Protein AF-A0AAJ2NU91-F1 (afdb_monomer_lite)

Radius of gyration: 12.58 Å; chains: 1; bounding box: 31×22×30 Å

Secondary structure (DSSP, 8-state):
-HHHHHHHHHHHHHHHTT---EE-HHHHHHHHHHSSS-TT-----EE--HHHHHHHHHHHHHHS-TTT--

pLDDT: mean 96.55, std 3.95, range [75.5, 98.75]

Foldseek 3Di:
DVQVVVVVLLVVLCVVQVADKAFDDQQNVCCVPVVGGDPPDPHGDMDGDPVSVVSSVVSCVPPGPPVVPD

Structure (mmCIF, N/CA/C/O backbone):
data_AF-A0AAJ2NU91-F1
#
_entry.id   AF-A0AAJ2NU91-F1
#
loop_
_atom_site.group_PDB
_atom_site.id
_atom_site.type_symbol
_atom_site.label_atom_id
_atom_site.label_alt_id
_atom_site.label_comp_id
_atom_site.label_asym_id
_atom_site.label_entity_id
_atom_site.label_seq_id
_atom_site.pdbx_PDB_ins_code
_atom_site.Cartn_x
_atom_site.Cartn_y
_atom_site.Cartn_z
_atom_site.occupancy
_atom_site.B_iso_or_equiv
_atom_site.auth_seq_id
_atom_site.auth_comp_id
_atom_site.auth_asym_id
_atom_site.auth_atom_id
_atom_site.pdbx_PDB_model_num
ATOM 1 N N . MET A 1 1 ? -3.783 -7.810 -14.639 1.00 75.50 1 MET A N 1
ATOM 2 C CA . MET A 1 1 ? -4.642 -6.665 -14.251 1.00 75.50 1 MET A CA 1
ATOM 3 C C . MET A 1 1 ? -5.059 -6.729 -12.788 1.00 75.50 1 MET A C 1
ATOM 5 O O . MET A 1 1 ? -4.928 -5.712 -12.131 1.00 75.50 1 MET A O 1
ATOM 9 N N . VAL A 1 2 ? -5.452 -7.894 -12.260 1.00 92.94 2 VAL A N 1
ATOM 10 C CA . VAL A 1 2 ? -5.867 -8.085 -10.852 1.00 92.94 2 VAL A CA 1
ATOM 11 C C . VAL A 1 2 ? -4.916 -7.461 -9.812 1.00 92.94 2 VAL A C 1
ATOM 13 O O . VAL A 1 2 ? -5.384 -6.749 -8.934 1.00 92.94 2 VAL A O 1
ATOM 16 N N . LEU A 1 3 ? -3.592 -7.638 -9.935 1.00 95.00 3 LEU A N 1
ATOM 17 C CA . LEU A 1 3 ? -2.617 -7.044 -8.997 1.00 95.00 3 LEU A CA 1
ATOM 18 C C . LEU A 1 3 ? -2.679 -5.508 -8.944 1.00 95.00 3 LEU A C 1
ATOM 20 O O . LEU A 1 3 ? -2.581 -4.916 -7.874 1.00 95.00 3 LEU A O 1
ATOM 24 N N . LEU A 1 4 ? -2.887 -4.855 -10.093 1.00 95.56 4 LEU A N 1
ATOM 25 C CA . LEU A 1 4 ? -3.043 -3.401 -10.145 1.00 95.56 4 LEU A CA 1
ATOM 26 C C . LEU A 1 4 ? -4.343 -2.966 -9.463 1.00 95.56 4 LEU A C 1
ATOM 28 O O . LEU A 1 4 ? -4.359 -1.963 -8.765 1.00 95.56 4 LEU A O 1
ATOM 32 N N . GLU A 1 5 ? -5.424 -3.720 -9.649 1.00 96.06 5 GLU A N 1
ATOM 33 C CA . GLU A 1 5 ? -6.714 -3.435 -9.014 1.00 96.06 5 GLU A CA 1
ATOM 34 C C . GLU A 1 5 ? -6.637 -3.584 -7.491 1.00 96.06 5 GLU A C 1
ATOM 36 O O . GLU A 1 5 ? -7.159 -2.734 -6.777 1.00 96.06 5 GLU A O 1
ATOM 41 N N . MET A 1 6 ? -5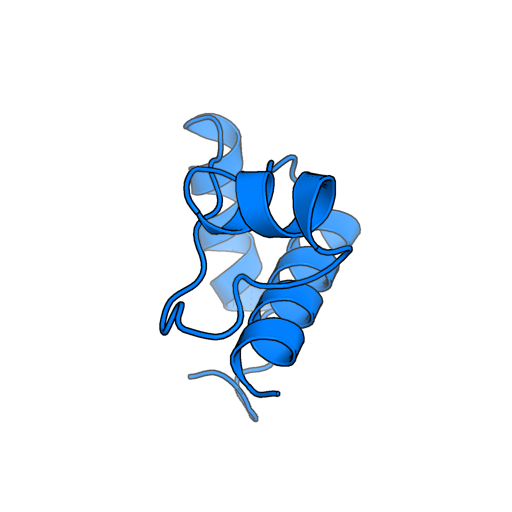.932 -4.608 -6.997 1.00 96.38 6 MET A N 1
ATOM 42 C CA . MET A 1 6 ? -5.644 -4.770 -5.568 1.00 96.38 6 MET A CA 1
ATOM 43 C C . MET A 1 6 ? -4.821 -3.597 -5.027 1.00 96.38 6 MET A C 1
ATOM 45 O O . MET A 1 6 ? -5.169 -3.041 -3.990 1.00 96.38 6 MET A O 1
ATOM 49 N N . LEU A 1 7 ? -3.765 -3.178 -5.737 1.00 97.31 7 LEU A N 1
ATOM 50 C CA . LEU A 1 7 ? -2.954 -2.029 -5.327 1.00 97.31 7 LEU A CA 1
ATOM 51 C C . LEU A 1 7 ? -3.771 -0.730 -5.294 1.00 97.31 7 LEU A C 1
ATOM 53 O O . LEU A 1 7 ? -3.613 0.056 -4.368 1.00 97.31 7 LEU A O 1
ATOM 57 N N . LEU A 1 8 ? -4.655 -0.510 -6.272 1.00 97.44 8 LEU A N 1
ATOM 58 C CA . LEU A 1 8 ? -5.533 0.663 -6.307 1.00 97.44 8 LEU A CA 1
ATOM 59 C C . LEU A 1 8 ? -6.539 0.668 -5.151 1.00 97.44 8 LEU A C 1
ATOM 61 O O . LEU A 1 8 ? -6.817 1.732 -4.604 1.00 97.44 8 LEU A O 1
ATOM 65 N N . GLU A 1 9 ? -7.062 -0.494 -4.761 1.00 97.88 9 GLU A N 1
ATOM 66 C CA . GLU A 1 9 ? -7.964 -0.586 -3.613 1.00 97.88 9 GLU A CA 1
ATOM 67 C C . GLU A 1 9 ? -7.230 -0.342 -2.289 1.00 97.88 9 GLU A C 1
ATOM 69 O O . GLU A 1 9 ? -7.700 0.431 -1.455 1.00 97.88 9 GLU A O 1
ATOM 74 N N . ILE A 1 10 ? -6.036 -0.921 -2.120 1.00 97.88 10 ILE A N 1
ATOM 75 C CA . ILE A 1 10 ? -5.169 -0.631 -0.969 1.00 97.88 10 ILE A CA 1
ATOM 76 C C . ILE A 1 10 ? -4.865 0.870 -0.907 1.00 97.88 10 ILE A C 1
ATOM 78 O O . ILE A 1 10 ? -5.006 1.484 0.149 1.00 97.88 10 ILE A O 1
ATOM 82 N N . ASP A 1 11 ? -4.489 1.472 -2.038 1.00 98.38 11 ASP A N 1
ATOM 83 C CA . ASP A 1 11 ? -4.179 2.897 -2.136 1.00 98.38 11 ASP A CA 1
ATOM 84 C C . ASP A 1 11 ? -5.375 3.775 -1.754 1.00 98.38 11 ASP A C 1
ATOM 86 O O . ASP A 1 11 ? -5.214 4.741 -1.007 1.00 98.38 11 ASP A O 1
ATOM 90 N N . ARG A 1 12 ? -6.582 3.419 -2.210 1.00 98.44 12 ARG A N 1
ATOM 91 C CA . ARG A 1 12 ? -7.823 4.117 -1.862 1.00 98.44 12 ARG A CA 1
ATOM 92 C C . ARG A 1 12 ? -8.088 4.062 -0.357 1.00 98.44 12 ARG A C 1
ATOM 94 O O . ARG A 1 12 ? -8.230 5.115 0.264 1.00 98.44 12 ARG A O 1
ATOM 101 N N . VAL A 1 13 ? -8.087 2.862 0.233 1.00 98.50 13 VAL A N 1
ATOM 102 C CA . VAL A 1 13 ? -8.308 2.663 1.678 1.00 98.50 13 VAL A CA 1
ATOM 103 C C . VAL A 1 13 ? -7.271 3.433 2.496 1.00 98.50 13 VAL A C 1
ATOM 105 O O . VAL A 1 13 ? -7.623 4.106 3.468 1.00 98.50 13 VAL A O 1
ATOM 108 N N . CYS A 1 14 ? -5.999 3.380 2.093 1.00 98.62 14 CYS A N 1
ATOM 109 C CA . CYS A 1 14 ? -4.923 4.094 2.768 1.00 98.62 14 CYS A CA 1
ATOM 110 C C . CYS A 1 14 ? -5.086 5.618 2.683 1.00 98.62 14 CYS A C 1
ATOM 112 O O . CYS A 1 14 ? -4.956 6.294 3.702 1.00 98.62 14 CYS A O 1
ATOM 114 N N . LYS A 1 15 ? -5.412 6.167 1.506 1.00 98.50 15 LYS A N 1
ATOM 115 C CA . LYS A 1 15 ? -5.602 7.614 1.311 1.00 98.50 15 LYS A CA 1
ATOM 116 C C . LYS A 1 15 ? -6.777 8.170 2.105 1.00 98.50 15 LYS A C 1
ATOM 118 O O . LYS A 1 15 ? -6.646 9.232 2.704 1.00 98.50 15 LYS A O 1
ATOM 123 N N . GLU A 1 16 ? -7.905 7.466 2.130 1.00 98.50 16 GLU A N 1
ATOM 124 C CA . GLU A 1 16 ? -9.100 7.899 2.869 1.00 98.50 16 GLU A CA 1
ATOM 125 C C . GLU A 1 16 ? -8.887 7.902 4.393 1.00 98.50 16 GLU A C 1
ATOM 127 O O . GLU A 1 16 ? -9.536 8.667 5.105 1.00 98.50 16 GLU A O 1
ATOM 132 N N . ASN A 1 17 ? -7.950 7.089 4.891 1.00 98.38 17 ASN A N 1
ATOM 133 C CA . ASN A 1 17 ? -7.666 6.927 6.318 1.00 98.38 17 ASN A CA 1
ATOM 134 C C . ASN A 1 17 ? -6.350 7.587 6.782 1.00 98.38 17 ASN A C 1
ATOM 136 O O . ASN A 1 17 ? -5.946 7.369 7.926 1.00 98.38 17 ASN A O 1
ATOM 140 N N . ASP A 1 18 ? -5.686 8.375 5.927 1.00 98.38 18 ASP A N 1
ATOM 141 C CA . ASP A 1 18 ? -4.375 8.996 6.202 1.00 98.38 18 ASP A CA 1
ATOM 142 C C . ASP A 1 18 ? -3.319 7.970 6.666 1.00 98.38 18 ASP A C 1
ATOM 144 O O . ASP A 1 18 ? -2.631 8.129 7.680 1.00 98.38 18 ASP A O 1
ATOM 148 N N . ILE A 1 19 ? -3.244 6.853 5.934 1.00 98.75 19 ILE A N 1
ATOM 149 C CA . ILE A 1 19 ? -2.324 5.747 6.202 1.00 98.75 19 ILE A CA 1
ATOM 150 C C . ILE A 1 19 ? -1.189 5.770 5.190 1.00 98.75 19 ILE A C 1
ATOM 152 O O . ILE A 1 19 ? -1.400 5.685 3.980 1.00 98.75 19 ILE A O 1
ATOM 156 N N . SER A 1 20 ? 0.038 5.817 5.695 1.00 98.56 20 SER A N 1
ATOM 157 C CA . SER A 1 20 ? 1.235 5.769 4.859 1.00 98.56 20 SER A CA 1
ATOM 158 C C . SER A 1 20 ? 1.696 4.333 4.613 1.00 98.56 20 SER A C 1
ATOM 160 O O . SER A 1 20 ? 1.903 3.556 5.546 1.00 98.56 20 SER A O 1
ATOM 162 N N . TYR A 1 21 ? 1.950 4.007 3.348 1.00 98.69 21 TYR A N 1
ATOM 163 C CA . TYR A 1 21 ? 2.622 2.781 2.919 1.00 98.69 21 TYR A CA 1
ATOM 164 C C . TYR A 1 21 ? 3.636 3.102 1.815 1.00 98.69 21 TYR A C 1
ATOM 166 O O . TYR A 1 21 ? 3.612 4.184 1.225 1.00 98.69 21 TYR A O 1
ATOM 174 N N . CYS A 1 22 ? 4.536 2.169 1.526 1.00 98.25 22 CYS A N 1
ATOM 175 C CA . CYS A 1 22 ? 5.412 2.247 0.364 1.00 98.25 22 CYS A CA 1
ATOM 176 C C . CYS A 1 22 ? 5.374 0.950 -0.441 1.00 98.25 22 CYS A C 1
ATOM 178 O O . CYS A 1 22 ? 5.118 -0.123 0.104 1.00 98.25 22 CYS A O 1
ATOM 180 N N . LEU A 1 23 ? 5.657 1.048 -1.741 1.00 98.31 23 LEU A N 1
ATOM 181 C CA . LEU A 1 23 ? 5.978 -0.131 -2.540 1.00 98.31 23 LEU A CA 1
ATOM 182 C C . LEU A 1 23 ? 7.293 -0.722 -2.031 1.00 98.31 23 LEU A C 1
ATOM 184 O O . LEU A 1 23 ? 8.218 0.022 -1.696 1.00 98.31 23 LEU A O 1
ATOM 188 N N . SER A 1 24 ? 7.396 -2.045 -2.009 1.00 98.38 24 SER A N 1
ATOM 189 C CA . SER A 1 24 ? 8.610 -2.738 -1.580 1.00 98.38 24 SER A CA 1
ATOM 190 C C . SER A 1 24 ? 9.032 -3.806 -2.595 1.00 98.38 24 SER A C 1
ATOM 192 O O . SER A 1 24 ? 8.341 -4.059 -3.581 1.00 98.38 24 SER A O 1
ATOM 194 N N . MET A 1 25 ? 10.238 -4.353 -2.406 1.00 97.31 25 MET A N 1
ATOM 195 C CA . MET A 1 25 ? 10.773 -5.504 -3.150 1.00 97.31 25 MET A CA 1
ATOM 196 C C . MET A 1 25 ? 10.594 -5.422 -4.684 1.00 97.31 25 MET A C 1
ATOM 198 O O . MET A 1 25 ? 10.978 -4.416 -5.297 1.00 97.31 25 MET A O 1
ATOM 202 N N . GLY A 1 26 ? 10.076 -6.485 -5.315 1.00 97.62 26 GLY A N 1
ATOM 203 C CA . GLY A 1 26 ? 9.909 -6.600 -6.767 1.00 97.62 26 GLY A CA 1
ATOM 204 C C . GLY A 1 26 ? 8.959 -5.549 -7.331 1.00 97.62 26 GLY A C 1
ATOM 205 O O . GLY A 1 26 ? 9.255 -4.932 -8.357 1.00 97.62 26 GLY A O 1
ATOM 206 N N . THR A 1 27 ? 7.904 -5.224 -6.581 1.00 98.06 27 THR A N 1
ATOM 207 C CA . THR A 1 27 ? 6.927 -4.191 -6.945 1.00 98.06 27 THR A CA 1
ATOM 208 C C . THR A 1 27 ? 7.571 -2.804 -7.049 1.00 98.06 27 THR A C 1
ATOM 210 O O . THR A 1 27 ? 7.390 -2.108 -8.052 1.00 98.06 27 THR A O 1
ATOM 213 N N . MET A 1 28 ? 8.378 -2.403 -6.059 1.00 98.12 28 MET A N 1
ATOM 214 C CA . MET A 1 28 ? 9.104 -1.124 -6.097 1.00 98.12 28 MET A CA 1
ATOM 215 C C . MET A 1 28 ? 10.095 -1.075 -7.265 1.00 98.12 28 MET A C 1
ATOM 217 O O . MET A 1 28 ? 10.167 -0.078 -7.988 1.00 98.12 28 MET A O 1
ATOM 221 N N . LEU A 1 29 ? 10.861 -2.153 -7.466 1.00 98.44 29 LEU A N 1
ATOM 222 C CA . LEU A 1 29 ? 11.828 -2.229 -8.558 1.00 98.44 29 LEU A CA 1
ATOM 223 C C . LEU A 1 29 ? 11.137 -2.165 -9.924 1.00 98.44 29 LEU A C 1
ATOM 225 O O . LEU A 1 29 ? 11.630 -1.483 -10.822 1.00 98.44 29 LEU A O 1
ATOM 229 N N . GLY A 1 30 ? 10.012 -2.860 -10.085 1.00 98.00 30 GLY A N 1
ATOM 230 C CA . GLY A 1 30 ? 9.184 -2.805 -11.281 1.00 98.00 30 GLY A CA 1
ATOM 231 C C . GLY A 1 30 ? 8.774 -1.373 -11.598 1.00 98.00 30 GLY A C 1
ATOM 232 O O . GLY A 1 30 ? 9.042 -0.896 -12.704 1.00 98.00 30 GLY A O 1
ATOM 233 N N . ALA A 1 31 ? 8.201 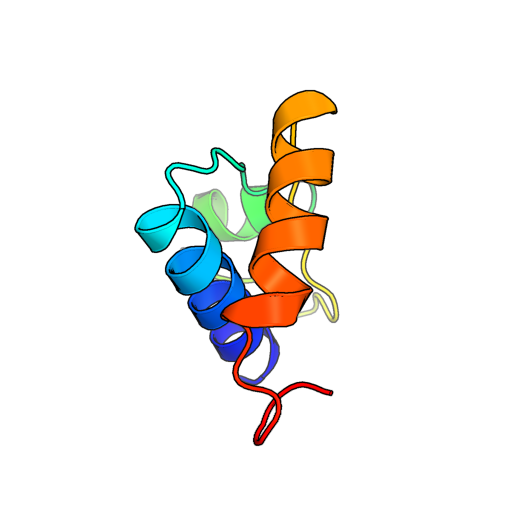-0.668 -10.618 1.00 97.31 31 ALA A N 1
ATOM 234 C CA . ALA A 1 31 ? 7.719 0.698 -10.804 1.00 97.31 31 ALA A CA 1
ATOM 235 C C . ALA A 1 31 ? 8.814 1.628 -11.356 1.00 97.31 31 ALA A C 1
ATOM 237 O O . ALA A 1 31 ? 8.567 2.382 -12.295 1.00 97.31 31 ALA A O 1
ATOM 238 N N . VAL A 1 32 ? 10.040 1.526 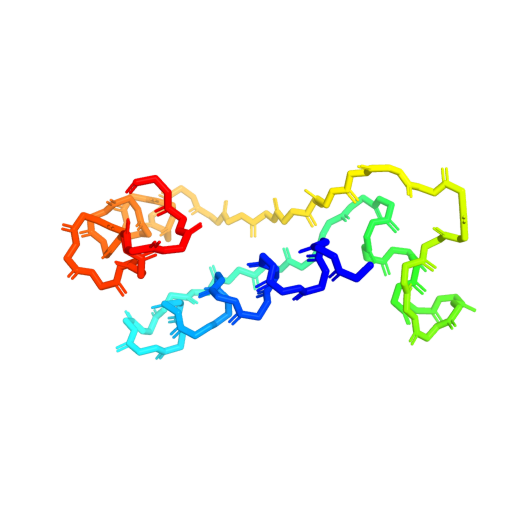-10.830 1.00 97.94 32 VAL A N 1
ATOM 239 C CA . VAL A 1 32 ? 11.177 2.351 -11.272 1.00 97.94 32 VAL A CA 1
ATOM 240 C C . VAL A 1 32 ? 11.762 1.879 -12.608 1.00 97.94 32 VAL A C 1
ATOM 242 O O . VAL A 1 32 ? 12.085 2.701 -13.461 1.00 97.94 32 VAL A O 1
ATOM 245 N N . ARG A 1 33 ? 11.939 0.566 -12.803 1.00 98.25 33 ARG A N 1
ATOM 246 C CA . ARG A 1 33 ? 12.666 0.008 -13.958 1.00 98.25 33 ARG A CA 1
ATOM 247 C C . ARG A 1 33 ? 11.804 -0.133 -15.212 1.00 98.25 33 ARG A C 1
ATOM 249 O O . ARG A 1 33 ? 12.307 0.069 -16.311 1.00 98.25 33 ARG A O 1
ATOM 256 N N . HIS A 1 34 ? 10.545 -0.526 -15.046 1.00 96.88 34 HIS A N 1
ATOM 257 C CA . HIS A 1 34 ? 9.628 -0.885 -16.134 1.00 96.88 34 HIS A CA 1
ATOM 258 C C . HIS A 1 34 ? 8.433 0.067 -16.253 1.00 96.88 34 HIS A C 1
ATOM 260 O O . HIS A 1 34 ? 7.646 -0.070 -17.185 1.00 96.88 34 HIS A O 1
ATOM 266 N N . GLY A 1 35 ? 8.271 1.019 -15.325 1.00 96.50 35 GLY A N 1
ATOM 267 C CA . GLY A 1 35 ? 7.094 1.896 -15.280 1.00 96.50 35 GLY A CA 1
ATOM 268 C C . GLY A 1 35 ? 5.802 1.161 -14.899 1.00 96.50 35 GLY A C 1
ATOM 269 O O . GLY A 1 35 ? 4.711 1.622 -15.223 1.00 96.50 35 GLY A O 1
ATOM 270 N N . GLY A 1 36 ? 5.919 0.001 -14.249 1.00 94.88 36 GLY A N 1
ATOM 271 C CA . GLY A 1 36 ? 4.817 -0.896 -13.904 1.00 94.88 36 GLY A CA 1
ATOM 272 C C . GLY A 1 36 ? 5.341 -2.164 -13.231 1.00 94.88 36 GLY A C 1
ATOM 273 O O . GLY A 1 36 ? 6.477 -2.195 -12.780 1.00 94.88 36 GLY A O 1
ATOM 274 N N . PHE A 1 37 ? 4.552 -3.230 -13.160 1.00 96.62 37 PHE A N 1
ATOM 275 C CA . PHE A 1 37 ? 5.030 -4.498 -12.591 1.00 96.62 37 PHE A CA 1
ATOM 276 C C . PHE A 1 37 ? 6.155 -5.122 -13.427 1.00 96.62 37 PHE A C 1
ATOM 278 O O . PHE A 1 37 ? 6.264 -4.884 -14.634 1.00 96.62 37 PHE A O 1
ATOM 285 N N . ILE A 1 38 ? 6.990 -5.950 -12.793 1.00 97.38 38 ILE A N 1
ATOM 286 C CA . ILE A 1 38 ? 7.923 -6.799 -13.535 1.00 97.38 38 ILE A CA 1
ATOM 287 C C . ILE A 1 38 ? 7.081 -7.776 -14.378 1.00 97.38 38 ILE A C 1
ATOM 289 O O . ILE A 1 38 ? 6.167 -8.386 -13.836 1.00 97.38 38 ILE A O 1
ATOM 293 N N . PRO A 1 39 ? 7.350 -7.957 -15.689 1.00 96.00 39 PRO A N 1
ATOM 294 C CA . PRO A 1 39 ? 6.443 -8.712 -16.565 1.00 96.00 39 PRO A CA 1
ATOM 295 C C . PRO A 1 39 ? 6.210 -10.183 -16.189 1.00 96.00 39 PRO A C 1
ATOM 297 O O . PRO A 1 39 ? 5.283 -10.798 -16.708 1.00 96.00 39 PRO A O 1
ATOM 300 N N . TRP A 1 40 ? 7.070 -10.747 -15.342 1.00 95.62 40 TRP A N 1
ATOM 301 C CA . TRP A 1 40 ? 6.996 -12.120 -14.847 1.00 95.62 40 TRP A CA 1
ATOM 302 C C . TRP A 1 40 ? 6.792 -12.212 -13.325 1.00 95.62 40 TRP A C 1
ATOM 304 O O . TRP A 1 40 ? 6.847 -13.324 -12.810 1.00 95.62 40 TRP A O 1
ATOM 314 N N . ASP A 1 41 ? 6.589 -11.088 -12.623 1.00 96.19 41 ASP A N 1
ATOM 315 C CA . ASP A 1 41 ? 6.137 -11.115 -11.221 1.00 96.19 41 ASP A CA 1
ATOM 316 C C . ASP A 1 41 ? 4.681 -11.570 -11.167 1.00 96.19 41 ASP A C 1
ATOM 318 O O . ASP A 1 41 ? 3.854 -11.158 -11.990 1.00 96.19 41 ASP A O 1
ATOM 322 N N . ASP A 1 42 ? 4.369 -12.390 -10.173 1.00 96.44 42 ASP A N 1
ATOM 323 C CA . ASP A 1 42 ? 3.032 -12.907 -9.909 1.00 96.44 42 ASP A CA 1
ATOM 324 C C . ASP A 1 42 ? 2.437 -12.414 -8.579 1.00 96.44 42 ASP A C 1
ATOM 326 O O . ASP A 1 42 ? 1.279 -12.724 -8.286 1.00 96.44 42 ASP A O 1
ATOM 330 N N . ASP A 1 43 ? 3.163 -11.583 -7.827 1.00 96.75 43 ASP A N 1
ATOM 331 C CA . ASP A 1 43 ? 2.736 -11.000 -6.557 1.00 96.75 43 ASP A CA 1
ATOM 332 C C . ASP A 1 43 ? 2.850 -9.458 -6.502 1.00 96.75 43 ASP A C 1
ATOM 334 O O . ASP A 1 43 ? 3.156 -8.767 -7.479 1.00 96.75 43 ASP A O 1
ATOM 338 N N . LEU A 1 44 ? 2.454 -8.904 -5.352 1.00 96.44 44 LEU A N 1
ATOM 339 C CA . LEU A 1 44 ? 2.460 -7.479 -5.036 1.00 96.44 44 LEU A CA 1
ATOM 340 C C . LEU A 1 44 ? 2.995 -7.297 -3.615 1.00 96.44 44 LEU A C 1
ATOM 342 O O . LEU A 1 44 ? 2.404 -7.797 -2.658 1.00 96.44 44 LEU A O 1
ATOM 346 N N . ASP A 1 45 ? 4.040 -6.488 -3.485 1.00 97.88 45 ASP A N 1
ATOM 347 C CA . ASP A 1 45 ? 4.698 -6.192 -2.221 1.00 97.88 45 ASP A CA 1
ATOM 348 C C . ASP A 1 45 ? 4.525 -4.717 -1.833 1.00 97.88 45 ASP A C 1
ATOM 350 O O . ASP A 1 45 ? 4.895 -3.792 -2.570 1.00 97.88 45 ASP A O 1
ATOM 354 N N . ILE A 1 46 ? 4.015 -4.496 -0.621 1.00 98.44 46 ILE A N 1
ATOM 355 C CA . ILE A 1 46 ? 4.015 -3.196 0.053 1.00 98.44 46 ILE A CA 1
ATOM 356 C C . ILE A 1 46 ? 4.619 -3.327 1.449 1.00 98.44 46 ILE A C 1
ATOM 358 O O . ILE A 1 46 ? 4.623 -4.399 2.055 1.00 98.44 46 ILE A O 1
ATOM 362 N N . ALA A 1 47 ? 5.107 -2.219 1.991 1.00 98.50 47 ALA A N 1
ATOM 363 C CA . ALA A 1 47 ? 5.566 -2.136 3.365 1.00 98.50 47 ALA A CA 1
ATOM 364 C C . ALA A 1 47 ? 4.866 -0.997 4.110 1.00 98.50 47 ALA A C 1
ATOM 366 O O . ALA A 1 47 ? 4.562 0.060 3.558 1.00 98.50 47 ALA A O 1
ATOM 367 N N . MET A 1 48 ? 4.631 -1.229 5.398 1.00 98.69 48 MET A N 1
ATOM 368 C CA . MET A 1 48 ? 4.040 -0.273 6.327 1.00 98.69 48 MET A CA 1
ATOM 369 C C . MET A 1 48 ? 4.844 -0.275 7.621 1.00 98.69 48 MET A C 1
ATOM 371 O O . MET A 1 48 ? 5.312 -1.319 8.085 1.00 98.69 48 MET A O 1
ATOM 375 N N . MET A 1 49 ? 4.957 0.892 8.252 1.00 98.44 49 MET A N 1
ATOM 376 C CA . MET A 1 49 ? 5.394 0.948 9.644 1.00 98.44 49 MET A CA 1
ATOM 377 C C . MET A 1 49 ? 4.341 0.275 10.528 1.00 98.44 49 MET A C 1
ATOM 379 O O . MET A 1 49 ? 3.149 0.325 10.230 1.00 98.44 49 MET A O 1
ATOM 383 N N . ARG A 1 50 ? 4.754 -0.325 11.651 1.00 98.44 50 ARG A N 1
ATOM 384 C CA . ARG A 1 50 ? 3.824 -1.053 12.532 1.00 98.44 50 ARG A CA 1
ATOM 385 C C . ARG A 1 50 ? 2.578 -0.239 12.932 1.00 98.44 50 ARG A C 1
ATOM 387 O O . ARG A 1 50 ? 1.496 -0.811 12.860 1.00 98.44 50 ARG A O 1
ATOM 394 N N . PRO A 1 51 ? 2.672 1.054 13.299 1.00 98.62 51 PRO A N 1
ATOM 395 C CA . PRO A 1 51 ? 1.480 1.851 13.599 1.00 98.62 51 PRO A CA 1
ATOM 396 C C . PRO A 1 51 ? 0.520 1.989 12.408 1.00 98.62 51 PRO A C 1
ATOM 398 O O . PRO A 1 51 ? -0.688 1.879 12.585 1.00 98.62 51 PRO A O 1
ATOM 401 N N . GLU A 1 52 ? 1.053 2.173 11.200 1.00 98.75 52 GLU A N 1
ATOM 402 C CA . GLU A 1 52 ? 0.269 2.293 9.964 1.00 98.75 52 GLU A CA 1
ATOM 403 C C . GLU A 1 52 ? -0.427 0.976 9.617 1.00 98.75 52 GLU A C 1
ATOM 405 O O . GLU A 1 52 ? -1.604 0.967 9.275 1.00 98.75 52 GLU A O 1
ATOM 410 N N . TYR A 1 53 ? 0.258 -0.150 9.819 1.00 98.56 53 TYR A N 1
ATOM 411 C CA . TYR A 1 53 ? -0.333 -1.472 9.635 1.00 98.56 53 TYR A CA 1
ATOM 412 C C . TYR A 1 53 ? -1.520 -1.730 10.578 1.00 98.56 53 TYR A C 1
ATOM 414 O O . TYR A 1 53 ? -2.540 -2.277 10.157 1.00 98.56 53 TYR A O 1
ATOM 422 N N . GLU A 1 54 ? -1.427 -1.327 11.851 1.00 98.62 54 GLU A N 1
ATOM 423 C CA . GLU A 1 54 ? -2.559 -1.482 12.776 1.00 98.62 54 GLU A CA 1
ATOM 424 C C . GLU A 1 54 ? -3.744 -0.588 12.376 1.00 98.62 54 GLU A C 1
ATOM 426 O O . GLU A 1 54 ? -4.884 -1.053 12.411 1.00 98.62 54 GLU A O 1
ATOM 431 N N . LYS A 1 55 ? -3.499 0.650 11.916 1.00 98.56 55 LYS A N 1
ATOM 432 C CA . LYS A 1 55 ? -4.557 1.500 11.337 1.00 98.56 55 LYS A CA 1
ATOM 433 C C . LYS A 1 55 ? -5.187 0.845 10.108 1.00 98.56 55 LYS A C 1
ATOM 435 O O . LYS A 1 55 ? -6.409 0.812 9.996 1.00 98.56 55 LYS A O 1
ATOM 440 N N . PHE A 1 56 ? -4.361 0.296 9.218 1.00 98.44 56 PHE A N 1
ATOM 441 C CA . PHE A 1 56 ? -4.798 -0.329 7.972 1.00 98.44 56 PHE A CA 1
ATOM 442 C C . PHE A 1 56 ? -5.715 -1.519 8.217 1.00 98.44 56 PHE A C 1
ATOM 444 O O . PHE A 1 56 ? -6.769 -1.618 7.594 1.00 98.44 56 PHE A O 1
ATOM 451 N N . LYS A 1 57 ? -5.378 -2.378 9.182 1.00 97.94 57 LYS A N 1
ATOM 452 C CA . LYS A 1 57 ? -6.247 -3.491 9.579 1.00 97.94 57 LYS A CA 1
ATOM 453 C C . LYS A 1 57 ? -7.631 -3.030 10.027 1.00 97.94 57 LYS A C 1
ATOM 455 O O . LYS A 1 57 ? -8.619 -3.671 9.682 1.00 97.94 57 LYS A O 1
ATOM 460 N N . GLU A 1 58 ? -7.714 -1.956 10.810 1.00 98.31 58 GLU A N 1
ATOM 461 C CA . GLU A 1 58 ? -9.008 -1.428 11.256 1.00 98.31 58 GLU A CA 1
ATOM 462 C C . GLU A 1 58 ? -9.760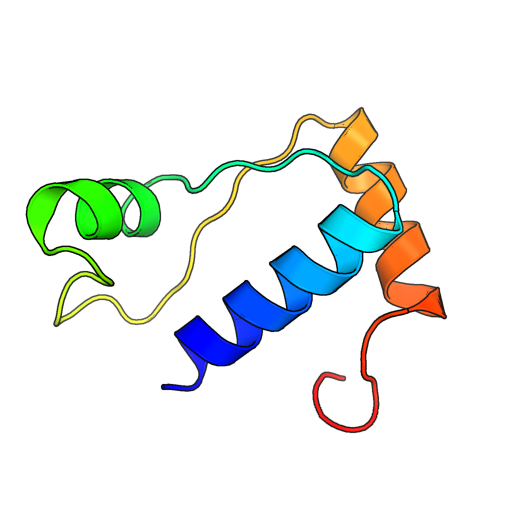 -0.702 10.135 1.00 98.31 58 GLU A C 1
ATOM 464 O O . GLU A 1 58 ? -10.983 -0.799 10.080 1.00 98.31 58 GLU A O 1
ATOM 469 N N . ALA A 1 59 ? -9.052 -0.021 9.231 1.00 98.06 59 ALA A N 1
ATOM 470 C CA . ALA A 1 59 ? -9.635 0.584 8.034 1.00 98.06 59 ALA A CA 1
ATOM 471 C C . ALA A 1 59 ? -10.237 -0.479 7.103 1.00 98.06 59 ALA A C 1
ATOM 473 O O . ALA A 1 59 ? -11.384 -0.352 6.689 1.00 98.06 59 ALA A O 1
ATOM 474 N N . CYS A 1 60 ? -9.532 -1.591 6.870 1.00 97.44 60 CYS A N 1
ATOM 475 C CA . CYS A 1 60 ? -10.015 -2.676 6.013 1.00 97.44 60 CYS A CA 1
ATOM 476 C C . CYS A 1 60 ? -11.335 -3.289 6.489 1.00 97.44 60 CYS A C 1
ATOM 478 O O . CYS A 1 60 ? -12.128 -3.719 5.670 1.00 97.44 60 CYS A O 1
ATOM 480 N N . LYS A 1 61 ? -11.607 -3.329 7.798 1.00 96.25 61 LYS A N 1
ATOM 481 C CA . LYS A 1 61 ? -12.885 -3.859 8.314 1.00 96.25 61 LYS A CA 1
ATOM 482 C C . LYS A 1 61 ? -14.090 -2.973 7.991 1.00 96.25 61 LYS A C 1
ATOM 484 O O . LYS A 1 61 ? -15.221 -3.422 8.146 1.00 96.25 61 LYS A O 1
ATOM 489 N N . ARG A 1 62 ? -13.856 -1.695 7.690 1.00 95.88 62 ARG A N 1
ATOM 490 C CA . ARG A 1 62 ? -14.905 -0.687 7.490 1.00 95.88 62 ARG A CA 1
ATOM 491 C C . ARG A 1 62 ? -15.033 -0.287 6.030 1.00 95.88 62 ARG A C 1
ATOM 493 O O . ARG A 1 62 ? -16.146 -0.151 5.539 1.00 95.88 62 ARG A O 1
ATOM 500 N N . ASP A 1 63 ? -13.888 -0.088 5.386 1.00 97.25 63 ASP A N 1
ATOM 501 C CA . ASP A 1 63 ? -13.791 0.681 4.154 1.00 97.25 63 ASP A CA 1
ATOM 502 C C . ASP A 1 63 ? -13.364 -0.180 2.962 1.00 97.25 63 ASP A C 1
ATOM 504 O O . ASP A 1 63 ? -13.415 0.318 1.843 1.00 97.25 63 ASP A O 1
ATOM 508 N N . LEU A 1 64 ? -12.953 -1.442 3.161 1.00 97.00 64 LEU A N 1
ATOM 509 C CA . LEU A 1 64 ? -12.622 -2.348 2.056 1.00 97.00 64 LEU A CA 1
ATOM 510 C C . LEU A 1 64 ? -13.885 -2.688 1.255 1.00 97.00 64 LEU A C 1
ATOM 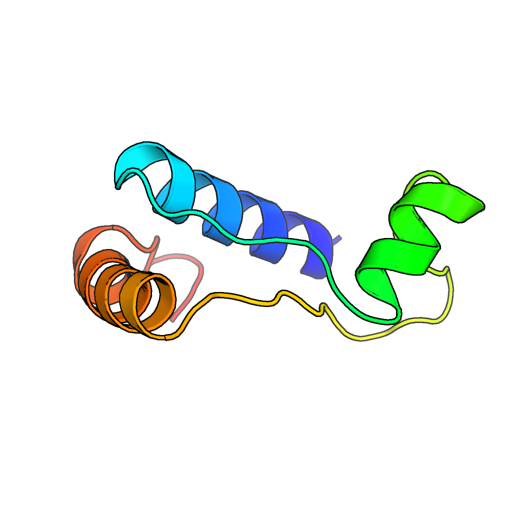512 O O . LEU A 1 64 ? -14.936 -2.978 1.831 1.00 97.00 64 LEU A O 1
ATOM 516 N N . ASP A 1 65 ? -13.786 -2.696 -0.074 1.00 95.19 65 ASP A N 1
ATOM 517 C CA . ASP A 1 65 ? -14.875 -3.173 -0.927 1.00 95.19 65 ASP A CA 1
ATOM 518 C C . ASP A 1 65 ? -15.036 -4.699 -0.830 1.00 95.19 65 ASP A C 1
ATOM 520 O O . ASP A 1 65 ? -14.578 -5.459 -1.684 1.00 95.19 65 ASP A O 1
ATOM 524 N N . HIS A 1 66 ? -15.761 -5.135 0.198 1.00 92.88 66 HIS A N 1
ATOM 525 C CA . HIS A 1 66 ? -16.105 -6.530 0.471 1.00 92.88 66 HIS A CA 1
ATOM 526 C C . HIS A 1 66 ? -16.947 -7.200 -0.630 1.00 92.88 66 HIS A C 1
ATOM 528 O O . HIS A 1 66 ? -17.071 -8.422 -0.670 1.00 92.88 66 HIS A O 1
ATOM 534 N N . SER A 1 67 ? -17.537 -6.435 -1.560 1.00 93.56 67 SER A N 1
ATOM 535 C CA . SER A 1 67 ? -18.265 -7.027 -2.693 1.00 93.56 67 SER A CA 1
ATOM 536 C C . SER A 1 67 ? -17.324 -7.607 -3.754 1.00 93.56 67 SER A C 1
ATOM 538 O O . SER A 1 67 ? -17.700 -8.517 -4.498 1.00 93.56 67 SER A O 1
ATOM 540 N N . ARG A 1 68 ? -16.094 -7.087 -3.809 1.00 91.81 68 ARG A N 1
ATOM 541 C CA . ARG A 1 68 ? -15.056 -7.465 -4.769 1.00 91.81 68 ARG A CA 1
ATOM 542 C C . ARG A 1 68 ? -13.865 -8.149 -4.104 1.00 91.81 68 ARG A C 1
ATOM 544 O O . ARG A 1 68 ? -13.258 -9.035 -4.705 1.00 91.81 68 ARG A O 1
ATOM 551 N N . PHE A 1 69 ? -13.538 -7.738 -2.886 1.00 85.31 69 PHE A N 1
ATOM 552 C CA . PHE A 1 69 ? -12.376 -8.159 -2.120 1.00 85.31 69 PHE A CA 1
ATOM 553 C C . PHE A 1 69 ? -12.825 -8.625 -0.726 1.00 85.31 69 PHE A C 1
ATOM 555 O O . PHE A 1 69 ? -12.995 -7.806 0.162 1.00 85.31 69 PHE A O 1
ATOM 562 N N . PHE A 1 70 ? -12.955 -9.945 -0.557 1.00 78.56 70 PHE A N 1
ATOM 563 C CA . PHE A 1 70 ? -13.296 -10.677 0.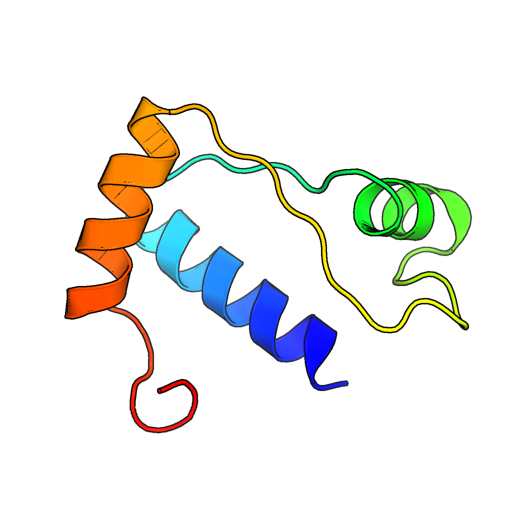681 1.00 78.56 70 PHE A CA 1
ATOM 564 C C . PHE A 1 70 ? -14.612 -10.320 1.377 1.00 78.56 70 PHE A C 1
ATOM 566 O O . PHE A 1 70 ? -14.707 -9.225 1.959 1.00 78.56 70 PHE A O 1
#

InterPro domains:
  IPR007074 LicD/FKTN/FKRP, nucleotidyltransferase domain [PF04991] (14-62)

Sequence (70 aa):
MVLLEMLLEIDRVCKENDISYCLSMGTMLGAVRHGGFIPWDDDLDIAMMRPEYEKFKEACKRDLDHSRFF

Organism: Alkalihalophilus pseudofirmus (NCBI:txid79885)